Protein AF-A0AAN4YQ48-F1 (afdb_monomer_lite)

Structure (mmCIF, N/CA/C/O backbone):
data_AF-A0AAN4YQ48-F1
#
_entry.id   AF-A0AAN4YQ48-F1
#
loop_
_atom_site.group_PDB
_atom_site.id
_atom_site.type_symbol
_atom_site.label_atom_id
_atom_site.label_alt_id
_atom_site.label_comp_id
_atom_site.label_asym_id
_atom_site.label_entity_id
_atom_site.label_seq_id
_atom_site.pdbx_PDB_ins_code
_atom_site.Cartn_x
_atom_site.Cartn_y
_atom_site.Cartn_z
_atom_site.occupancy
_atom_site.B_iso_or_equiv
_atom_site.auth_seq_id
_atom_site.auth_comp_id
_atom_site.auth_asym_id
_atom_site.auth_atom_id
_atom_site.pdbx_PDB_model_num
ATOM 1 N N . MET A 1 1 ? -25.400 -5.049 10.804 1.00 50.97 1 MET A N 1
ATOM 2 C CA . MET A 1 1 ? -25.182 -5.058 12.265 1.00 50.97 1 MET A CA 1
ATOM 3 C C . MET A 1 1 ? -25.312 -3.617 12.722 1.00 50.97 1 MET A C 1
ATOM 5 O O . MET A 1 1 ? -24.507 -2.809 12.291 1.00 50.97 1 MET A O 1
ATOM 9 N N . LEU A 1 2 ? -26.354 -3.279 13.481 1.00 59.34 2 LEU A N 1
ATOM 10 C CA . LEU A 1 2 ? -26.453 -1.994 14.180 1.00 59.34 2 LEU A CA 1
ATOM 11 C C . LEU A 1 2 ? -25.797 -2.202 15.553 1.00 59.34 2 LEU A C 1
ATOM 13 O O . LEU A 1 2 ? -26.258 -3.055 16.309 1.00 59.34 2 LEU A O 1
ATOM 17 N N . GLY A 1 3 ? -24.677 -1.533 15.836 1.00 81.12 3 GLY A N 1
ATOM 18 C CA . GLY A 1 3 ? -23.956 -1.663 17.111 1.00 81.12 3 GLY A CA 1
ATOM 19 C C . GLY A 1 3 ? -22.436 -1.526 16.992 1.00 81.12 3 GLY A C 1
ATOM 20 O O . GLY A 1 3 ? -21.901 -1.306 15.908 1.00 81.12 3 GLY A O 1
ATOM 21 N N . SER A 1 4 ? -21.728 -1.665 18.115 1.00 86.00 4 SER A N 1
ATOM 22 C CA . SER A 1 4 ? -20.265 -1.583 18.185 1.00 86.00 4 SER A CA 1
ATOM 23 C C . SER A 1 4 ? -19.629 -2.951 18.435 1.00 86.00 4 SER A C 1
ATOM 25 O O . SER A 1 4 ? -20.198 -3.827 19.090 1.00 86.00 4 SER A O 1
ATOM 27 N N . VAL A 1 5 ? -18.417 -3.150 17.911 1.00 88.88 5 VAL A N 1
ATOM 28 C CA . VAL A 1 5 ? -17.646 -4.383 18.109 1.00 88.88 5 VAL A CA 1
ATOM 29 C C . VAL A 1 5 ? -16.239 -4.035 18.574 1.00 88.88 5 VAL A C 1
ATOM 31 O O . VAL A 1 5 ? -15.509 -3.305 17.912 1.00 88.88 5 VAL A O 1
ATOM 34 N N . LEU A 1 6 ? -15.825 -4.601 19.710 1.00 89.19 6 LEU A N 1
ATOM 35 C CA . LEU A 1 6 ? -14.462 -4.434 20.221 1.00 89.19 6 LEU A CA 1
ATOM 36 C C . LEU A 1 6 ? -13.442 -5.181 19.347 1.00 89.19 6 LEU A C 1
ATOM 38 O O . LEU A 1 6 ? -13.572 -6.390 19.126 1.00 89.19 6 LEU A O 1
ATOM 42 N N . THR A 1 7 ? -12.378 -4.497 18.928 1.00 90.06 7 THR A N 1
ATOM 43 C CA . THR A 1 7 ? -11.271 -5.055 18.130 1.00 90.06 7 THR A CA 1
ATOM 44 C C . THR A 1 7 ? -10.159 -5.601 19.034 1.00 90.06 7 THR A C 1
ATOM 46 O O . THR A 1 7 ? -9.111 -4.976 19.204 1.00 90.06 7 THR A O 1
ATOM 49 N N . LYS A 1 8 ? -10.401 -6.751 19.676 1.00 90.50 8 LYS A N 1
ATOM 50 C CA . LYS A 1 8 ? -9.399 -7.420 20.528 1.00 90.50 8 LYS A CA 1
ATOM 51 C C . LYS A 1 8 ? -8.270 -8.041 19.681 1.00 90.50 8 LYS A C 1
ATOM 53 O O . LYS A 1 8 ? -8.547 -8.469 18.560 1.00 90.50 8 LYS A O 1
ATOM 58 N N . PRO A 1 9 ? -7.031 -8.154 20.197 1.00 91.50 9 PRO A N 1
ATOM 59 C CA . PRO A 1 9 ? -5.967 -8.899 19.521 1.00 91.50 9 PRO A CA 1
ATOM 60 C C . PRO A 1 9 ? -6.413 -10.321 19.146 1.00 91.50 9 PRO A C 1
ATOM 62 O O . PRO A 1 9 ? -7.126 -10.967 19.911 1.00 91.50 9 PRO A O 1
ATOM 65 N N . GLY A 1 10 ? -6.019 -10.791 17.958 1.00 93.31 10 GLY A N 1
ATOM 66 C CA . GLY A 1 10 ? -6.387 -12.117 17.442 1.00 93.31 10 GLY A CA 1
ATOM 67 C C . GLY A 1 10 ? -7.82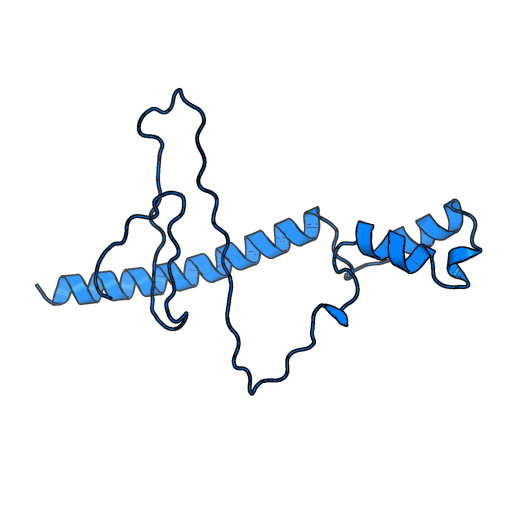9 -12.2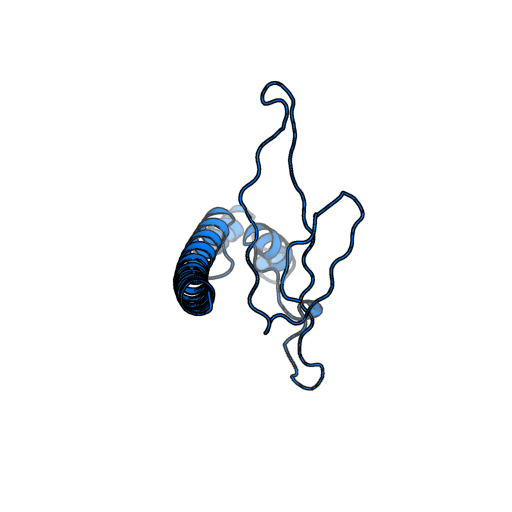50 16.931 1.00 93.31 10 GLY A C 1
ATOM 68 O O . GLY A 1 10 ? -8.229 -13.336 16.523 1.00 93.31 10 GLY A O 1
ATOM 69 N N . ARG A 1 11 ? -8.628 -11.173 16.935 1.00 93.19 11 ARG A N 1
ATOM 70 C CA . ARG A 1 11 ? -9.999 -11.188 16.408 1.00 93.19 11 ARG A CA 1
ATOM 71 C C . ARG A 1 11 ? -10.024 -10.945 14.900 1.00 93.19 11 ARG A C 1
ATOM 73 O O . ARG A 1 11 ? -9.483 -9.949 14.430 1.00 93.19 11 ARG A O 1
ATOM 80 N N . LEU A 1 12 ? -10.743 -11.804 14.179 1.00 94.00 12 LEU A N 1
ATOM 81 C CA . LEU A 1 12 ? -11.105 -11.611 12.776 1.00 94.00 12 LEU A CA 1
ATOM 82 C C . LEU A 1 12 ? -12.529 -11.052 12.684 1.00 94.00 12 LEU A C 1
ATOM 84 O O . LEU A 1 12 ? -13.432 -11.542 13.362 1.00 94.00 12 LEU A O 1
ATOM 88 N N . LEU A 1 13 ? -12.718 -10.031 11.849 1.00 91.94 13 LEU A N 1
ATOM 89 C CA . LEU A 1 13 ? -14.024 -9.478 11.495 1.00 91.94 13 LEU A CA 1
ATOM 90 C C . LEU A 1 13 ? -14.189 -9.581 9.979 1.00 91.94 13 LEU A C 1
ATOM 92 O O . LEU A 1 13 ? -13.302 -9.161 9.241 1.00 91.94 13 LEU A O 1
ATOM 96 N N . ALA A 1 14 ? -15.311 -10.138 9.533 1.00 92.88 14 ALA A N 1
ATOM 97 C CA . ALA A 1 14 ? -15.669 -10.229 8.124 1.00 92.88 14 ALA A CA 1
ATOM 98 C C . ALA A 1 14 ? -17.064 -9.637 7.939 1.00 92.88 14 ALA A C 1
ATOM 100 O O . ALA A 1 14 ? -18.014 -10.048 8.607 1.00 92.88 14 ALA A O 1
ATOM 101 N N . PHE A 1 15 ? -17.175 -8.648 7.061 1.00 90.81 15 PHE A N 1
ATOM 102 C CA . PHE A 1 15 ? -18.430 -7.982 6.744 1.00 90.81 15 PHE A CA 1
ATOM 103 C C . PHE A 1 15 ? -18.378 -7.440 5.306 1.00 90.81 15 PHE A C 1
ATOM 105 O O . PHE A 1 15 ? -17.284 -7.206 4.789 1.00 90.81 15 PHE A O 1
ATOM 112 N N . PRO A 1 16 ? -19.528 -7.261 4.633 1.00 89.50 16 PRO A N 1
ATOM 113 C CA . PRO A 1 16 ? -19.560 -6.663 3.302 1.00 89.50 16 PRO A CA 1
ATOM 114 C C . PRO A 1 16 ? -19.123 -5.194 3.340 1.00 89.50 16 PRO A C 1
ATOM 116 O O . PRO A 1 16 ? -19.635 -4.428 4.154 1.00 89.50 16 PRO A O 1
ATOM 119 N N . ASN A 1 17 ? -18.265 -4.775 2.405 1.00 85.31 17 ASN A N 1
ATOM 120 C CA . ASN A 1 17 ? -17.812 -3.377 2.299 1.00 85.31 17 ASN A CA 1
ATOM 121 C C . ASN A 1 17 ? -18.934 -2.389 1.933 1.00 85.31 17 ASN A C 1
ATOM 123 O O . ASN A 1 17 ? -18.749 -1.188 2.075 1.00 85.31 17 ASN A O 1
ATOM 127 N N . ALA A 1 18 ? -20.086 -2.888 1.470 1.00 83.25 18 ALA A N 1
ATOM 128 C CA . ALA A 1 18 ? -21.276 -2.081 1.201 1.00 83.25 18 ALA A CA 1
ATOM 129 C C . ALA A 1 18 ? -21.986 -1.604 2.482 1.00 83.25 18 ALA A C 1
ATOM 131 O O . ALA A 1 18 ? -22.868 -0.754 2.413 1.00 83.25 18 ALA A O 1
ATOM 132 N N . LEU A 1 19 ? -21.646 -2.171 3.646 1.00 84.19 19 LEU A N 1
ATOM 133 C CA . LEU A 1 19 ? -22.184 -1.709 4.919 1.00 84.19 19 LEU A CA 1
ATOM 134 C C . L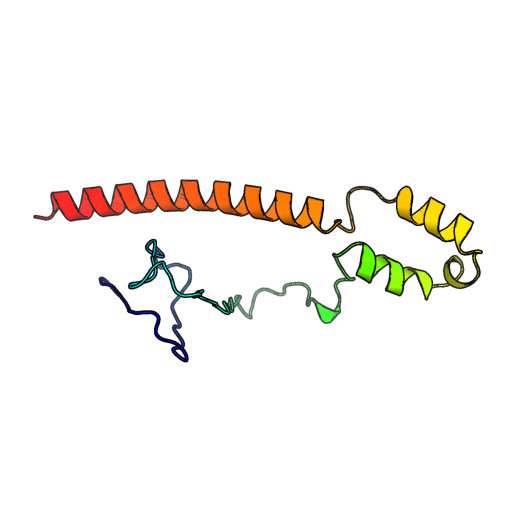EU A 1 19 ? -21.359 -0.530 5.439 1.00 84.19 19 LEU A C 1
ATOM 136 O O . LEU A 1 19 ? -20.138 -0.642 5.601 1.00 84.19 19 LEU A O 1
ATOM 140 N N . GLN A 1 20 ? -22.044 0.567 5.771 1.00 83.31 20 GLN A N 1
ATOM 141 C CA . GLN A 1 20 ? -21.417 1.695 6.451 1.00 83.31 20 GLN A CA 1
ATOM 142 C C . GLN A 1 20 ? -20.813 1.235 7.779 1.00 83.31 20 GLN A C 1
ATOM 144 O O . GLN A 1 20 ? -21.443 0.518 8.562 1.00 83.31 20 GLN A O 1
ATOM 149 N N . HIS A 1 21 ? -19.580 1.659 8.033 1.00 85.06 21 HIS A N 1
ATOM 150 C CA . HIS A 1 21 ? -18.878 1.396 9.279 1.00 85.06 21 HIS A CA 1
ATOM 151 C C . HIS A 1 21 ? -17.906 2.536 9.584 1.00 85.06 21 HIS A C 1
ATOM 153 O O . HIS A 1 21 ? -17.349 3.152 8.681 1.00 85.06 21 HIS A O 1
ATOM 159 N N . ARG A 1 22 ? -17.664 2.778 10.876 1.00 83.12 22 ARG A N 1
ATOM 160 C CA . ARG A 1 22 ? -16.687 3.759 11.360 1.00 83.12 22 ARG A CA 1
ATOM 161 C C . ARG A 1 22 ? -15.736 3.102 12.347 1.00 83.12 22 ARG A C 1
ATOM 163 O O . ARG A 1 22 ? -16.150 2.333 13.216 1.00 83.12 22 ARG A O 1
ATOM 170 N N . VAL A 1 23 ? -14.458 3.451 12.249 1.00 84.56 23 VAL A N 1
ATOM 171 C CA . VAL A 1 23 ? -13.457 3.099 13.256 1.00 84.56 23 VAL A CA 1
ATOM 172 C C . VAL A 1 23 ? -13.320 4.269 14.223 1.00 84.56 23 VAL A C 1
ATOM 174 O O . VAL A 1 23 ? -12.799 5.315 13.860 1.00 84.56 23 VAL A O 1
ATOM 177 N N . GLN A 1 24 ? -13.773 4.096 15.465 1.00 83.31 24 GLN A N 1
ATOM 178 C CA . GLN A 1 24 ? -13.629 5.135 16.488 1.00 83.31 24 GLN A CA 1
ATOM 179 C C . GLN A 1 24 ? -12.154 5.386 16.845 1.00 83.31 24 GLN A C 1
ATOM 181 O O . GLN A 1 24 ? -11.314 4.471 16.797 1.00 83.31 24 GLN A O 1
ATOM 186 N N . SER A 1 25 ? -11.862 6.631 17.238 1.00 84.94 25 SER A N 1
ATOM 187 C CA . SER A 1 25 ? -10.581 7.006 17.831 1.00 84.94 25 SER A CA 1
ATOM 188 C C . SER A 1 25 ? -10.335 6.200 19.110 1.00 84.94 25 SER A C 1
ATOM 190 O O . SER A 1 25 ? -11.259 5.756 19.795 1.00 84.94 25 SER A O 1
ATOM 192 N N . PHE A 1 26 ? -9.067 5.95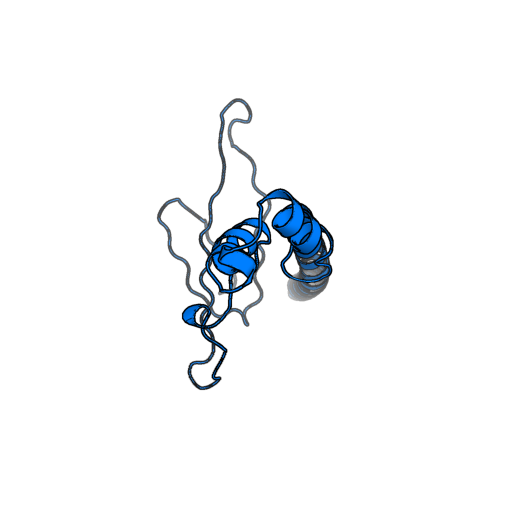0 19.421 1.00 85.31 26 PHE A N 1
ATOM 193 C CA . PHE A 1 26 ? -8.682 5.184 20.600 1.00 85.31 26 PHE A CA 1
ATOM 194 C C . PHE A 1 26 ? -7.456 5.811 21.249 1.00 85.31 26 PHE A C 1
ATOM 196 O O . PHE A 1 26 ? -6.645 6.461 20.595 1.00 85.31 26 PHE A O 1
ATOM 203 N N . LYS A 1 27 ? -7.318 5.584 22.552 1.00 89.94 27 LYS A N 1
ATOM 204 C CA . LYS A 1 27 ? -6.161 5.997 23.341 1.00 89.94 27 LYS A CA 1
ATOM 205 C C . LYS A 1 27 ? -5.749 4.868 24.267 1.00 89.94 27 LYS A C 1
ATOM 207 O O . LYS A 1 27 ? -6.558 3.998 24.596 1.00 89.94 27 LYS A O 1
ATOM 212 N N . LEU A 1 28 ? -4.491 4.885 24.688 1.00 92.88 28 LEU A N 1
ATOM 213 C CA . LEU A 1 28 ? -4.036 3.979 25.732 1.00 92.88 28 LEU A CA 1
ATOM 214 C C . LEU A 1 28 ? -4.741 4.324 27.043 1.00 92.88 28 LEU A C 1
ATOM 216 O O . LEU A 1 28 ? -4.961 5.495 27.349 1.00 92.88 28 LEU A O 1
ATOM 220 N N . ALA A 1 29 ? -5.087 3.294 27.815 1.00 91.81 29 ALA A N 1
ATOM 221 C CA . ALA A 1 29 ? -5.596 3.486 29.172 1.00 91.81 29 ALA A CA 1
ATOM 222 C C . ALA A 1 29 ? -4.536 4.146 30.073 1.00 91.81 29 ALA A C 1
ATOM 224 O O . ALA A 1 29 ? -4.869 4.930 30.953 1.00 91.81 29 ALA A O 1
ATOM 225 N N . ASP A 1 30 ? -3.263 3.850 29.805 1.00 95.12 30 ASP A N 1
ATOM 226 C CA . ASP A 1 30 ? -2.095 4.440 30.446 1.00 95.12 30 ASP A CA 1
ATOM 227 C C . ASP A 1 30 ? -1.181 5.016 29.359 1.00 95.12 30 ASP A C 1
ATOM 229 O O . ASP A 1 30 ? -0.558 4.271 28.600 1.00 95.12 30 ASP A O 1
ATOM 233 N N . ALA A 1 31 ? -1.136 6.345 29.265 1.00 94.75 31 ALA A N 1
ATOM 234 C CA . ALA A 1 31 ? -0.372 7.060 28.244 1.00 94.75 31 ALA A CA 1
ATOM 235 C C . ALA A 1 31 ? 1.152 6.992 28.457 1.00 94.75 31 ALA A C 1
ATOM 237 O O . ALA A 1 31 ? 1.901 7.353 27.555 1.00 94.75 31 ALA A O 1
ATOM 238 N N . THR A 1 32 ? 1.621 6.529 29.622 1.00 96.38 32 THR A N 1
ATOM 239 C CA . THR A 1 32 ? 3.061 6.374 29.901 1.00 96.38 32 THR A CA 1
ATOM 240 C C . THR A 1 32 ? 3.645 5.099 29.296 1.00 96.38 32 THR A C 1
ATOM 242 O O . THR A 1 32 ? 4.863 4.940 29.219 1.00 96.38 32 THR A O 1
ATOM 245 N N . LYS A 1 33 ? 2.783 4.177 28.855 1.00 95.25 33 LYS A N 1
ATOM 246 C CA . LYS A 1 33 ? 3.176 2.897 28.265 1.00 95.25 33 LYS A CA 1
ATOM 247 C C . LYS A 1 33 ? 3.172 2.981 26.749 1.00 95.25 33 LYS A C 1
ATOM 249 O O . LYS A 1 33 ? 2.403 3.724 26.153 1.00 95.25 33 LYS A O 1
ATOM 254 N N . SER A 1 34 ? 4.009 2.172 26.108 1.00 92.88 34 SER A N 1
ATOM 255 C CA . SER A 1 34 ? 3.944 2.002 24.661 1.00 92.88 34 SER A CA 1
ATOM 256 C C . SER A 1 34 ? 2.724 1.159 24.283 1.00 92.88 34 SER A C 1
ATOM 258 O O . SER A 1 34 ? 2.360 0.197 24.961 1.00 92.88 34 SER A O 1
ATOM 260 N N . GLY A 1 35 ? 2.082 1.501 23.170 1.00 90.00 35 GLY A N 1
ATOM 261 C CA . GLY A 1 35 ? 0.975 0.713 22.655 1.00 90.00 35 GLY A CA 1
ATOM 262 C C . GLY A 1 35 ? 0.531 1.188 21.282 1.00 90.00 35 GLY A C 1
ATOM 263 O O . GLY A 1 35 ? 0.667 2.356 20.933 1.00 90.00 35 GLY A O 1
ATOM 264 N N . HIS A 1 36 ? 0.050 0.250 20.475 1.00 89.06 36 HIS A N 1
ATOM 265 C CA . HIS A 1 36 ? -0.346 0.493 19.095 1.00 89.06 36 HIS A CA 1
ATOM 266 C C . HIS A 1 36 ? -1.402 -0.536 18.668 1.00 89.06 36 HIS A C 1
ATOM 268 O O . HIS A 1 36 ? -1.468 -1.636 19.218 1.00 89.06 36 HIS A O 1
ATOM 274 N N . ARG A 1 37 ? -2.229 -0.193 17.673 1.00 88.12 37 ARG A N 1
ATOM 275 C CA . ARG A 1 37 ? -3.234 -1.090 17.080 1.00 88.12 37 ARG A CA 1
ATOM 276 C C . ARG A 1 37 ? -2.818 -1.425 15.649 1.00 88.12 37 ARG A C 1
ATOM 278 O O . ARG A 1 37 ? -2.821 -0.538 14.804 1.00 88.12 37 ARG A O 1
ATOM 285 N N . LYS A 1 38 ? -2.474 -2.689 15.375 1.00 90.06 38 LYS A N 1
ATOM 286 C CA . LYS A 1 38 ? -2.223 -3.187 14.008 1.00 90.06 38 LYS A CA 1
ATOM 287 C C . LYS A 1 38 ? -3.455 -3.908 13.489 1.00 90.06 38 LYS A C 1
ATOM 289 O O . LYS A 1 38 ? -4.075 -4.668 14.228 1.00 90.06 38 LYS A O 1
ATOM 294 N N . ILE A 1 39 ? -3.784 -3.674 12.226 1.00 90.12 39 ILE A N 1
ATOM 295 C CA . ILE A 1 39 ? -4.902 -4.309 11.530 1.00 90.12 39 ILE A CA 1
ATOM 296 C C . ILE A 1 39 ? -4.374 -4.803 10.186 1.00 90.12 39 ILE A C 1
ATOM 298 O O . ILE A 1 39 ? -3.658 -4.076 9.503 1.00 90.12 39 ILE A O 1
ATOM 302 N N . LEU A 1 40 ? -4.735 -6.032 9.821 1.00 91.75 40 LEU A N 1
ATOM 303 C CA . LEU A 1 40 ? -4.598 -6.543 8.463 1.00 91.75 40 LEU A CA 1
ATOM 304 C C . LEU A 1 40 ? -5.996 -6.574 7.849 1.00 91.75 40 LEU A C 1
ATOM 306 O O . LEU A 1 40 ? -6.862 -7.298 8.338 1.00 91.75 40 LEU A O 1
ATOM 310 N N . ALA A 1 41 ? -6.215 -5.769 6.814 1.00 91.25 41 ALA A N 1
ATOM 311 C CA . ALA A 1 41 ? -7.467 -5.746 6.069 1.00 91.25 41 ALA A CA 1
ATOM 312 C C . ALA A 1 41 ? -7.297 -6.525 4.762 1.00 91.25 41 ALA A C 1
ATOM 314 O O . ALA A 1 41 ? -6.322 -6.326 4.040 1.00 91.25 41 ALA A O 1
ATOM 315 N N . ILE A 1 42 ? -8.251 -7.406 4.466 1.00 91.12 42 ILE A N 1
ATOM 316 C CA . ILE A 1 42 ? -8.318 -8.157 3.212 1.00 91.12 42 ILE A CA 1
ATOM 317 C C . ILE A 1 42 ? -9.636 -7.785 2.545 1.00 91.12 42 ILE A C 1
ATOM 319 O O . ILE A 1 42 ? -10.695 -7.899 3.160 1.00 91.12 42 ILE A O 1
ATOM 323 N N . PHE A 1 43 ? -9.565 -7.348 1.291 1.00 88.31 43 PHE A N 1
ATOM 324 C CA . PHE A 1 43 ? -10.732 -7.017 0.484 1.00 88.31 43 PHE A CA 1
ATOM 325 C C . PHE A 1 43 ? -10.989 -8.152 -0.501 1.00 88.31 43 PHE A C 1
ATOM 327 O O . PHE A 1 43 ? -10.107 -8.517 -1.278 1.00 88.31 43 PHE A O 1
ATOM 334 N N . LEU A 1 44 ? -12.194 -8.714 -0.457 1.00 89.25 44 LEU A N 1
ATOM 335 C CA . LEU A 1 44 ? -12.650 -9.669 -1.460 1.00 89.25 44 LEU A CA 1
ATOM 336 C C . LEU A 1 44 ? -13.280 -8.897 -2.619 1.00 89.25 44 LEU A C 1
ATOM 338 O O . LEU A 1 44 ? -14.124 -8.026 -2.404 1.00 89.25 44 LEU A O 1
ATOM 342 N N . VAL A 1 45 ? -12.845 -9.218 -3.833 1.00 85.88 45 VAL A N 1
ATOM 343 C CA . VAL A 1 45 ? -13.386 -8.676 -5.084 1.00 85.88 45 VAL A CA 1
ATOM 344 C C . VAL A 1 45 ? -14.326 -9.694 -5.723 1.00 85.88 45 VAL A C 1
ATOM 346 O O . VAL A 1 45 ? -14.226 -10.890 -5.442 1.00 85.88 45 VAL A O 1
ATOM 349 N N . ASP A 1 46 ? -15.241 -9.220 -6.567 1.00 86.69 46 ASP A N 1
ATOM 350 C CA . ASP A 1 46 ? -16.145 -10.087 -7.323 1.00 86.69 46 ASP A CA 1
ATOM 351 C C . ASP A 1 46 ? -15.333 -11.070 -8.194 1.00 86.69 46 ASP A C 1
ATOM 353 O O . ASP A 1 46 ? -14.570 -10.621 -9.055 1.00 86.69 46 ASP A O 1
ATOM 357 N N . PRO A 1 47 ? -15.475 -12.398 -8.002 1.00 85.94 47 PRO A N 1
ATOM 358 C CA . PRO A 1 47 ? -14.719 -13.389 -8.764 1.00 85.94 47 PRO A CA 1
ATOM 359 C C . PRO A 1 47 ? -15.072 -13.419 -10.260 1.00 85.94 47 PRO A C 1
ATOM 361 O O . PRO A 1 47 ? -14.298 -13.965 -11.046 1.00 85.94 47 PRO A O 1
ATOM 364 N N . TYR A 1 48 ? -16.210 -12.850 -10.670 1.00 90.88 48 TYR A N 1
ATOM 365 C CA . TYR A 1 48 ? -16.605 -12.749 -12.077 1.00 90.88 48 TYR A CA 1
ATOM 366 C C . TYR A 1 48 ? -15.999 -11.526 -12.778 1.00 90.88 48 TYR A C 1
ATOM 368 O O . TYR A 1 48 ? -15.980 -11.472 -14.010 1.00 90.88 48 TYR A O 1
ATOM 376 N N . ILE A 1 49 ? -15.450 -10.567 -12.023 1.00 85.94 49 ILE A N 1
ATOM 377 C CA . ILE A 1 49 ? -14.714 -9.428 -12.571 1.00 85.94 49 ILE A CA 1
ATOM 378 C C . ILE A 1 49 ? -13.233 -9.793 -12.635 1.00 85.94 49 ILE A C 1
ATOM 380 O O . ILE A 1 49 ? -12.540 -9.920 -11.625 1.00 85.94 49 ILE A O 1
ATOM 384 N N . ARG A 1 50 ? -12.709 -9.939 -13.854 1.00 82.25 50 ARG A N 1
ATOM 385 C CA . ARG A 1 50 ? -11.295 -10.256 -14.054 1.00 82.25 50 ARG A CA 1
ATOM 386 C C . ARG A 1 50 ? -10.435 -9.006 -13.878 1.00 82.25 50 ARG A C 1
ATOM 388 O O . ARG A 1 50 ? -10.313 -8.196 -14.790 1.00 82.25 50 ARG A O 1
ATOM 395 N N . ILE A 1 51 ? -9.803 -8.887 -12.716 1.00 83.06 51 ILE A N 1
ATOM 396 C CA . ILE A 1 51 ? -8.795 -7.859 -12.428 1.00 83.06 51 ILE A CA 1
ATOM 397 C C . ILE A 1 51 ? -7.405 -8.415 -12.772 1.00 83.06 51 ILE A C 1
ATOM 399 O O . ILE A 1 51 ? -7.153 -9.617 -12.640 1.00 83.06 51 ILE A O 1
ATOM 403 N N . LEU A 1 52 ? -6.493 -7.554 -13.235 1.00 81.44 52 LEU A N 1
ATOM 404 C CA . LEU A 1 52 ? -5.093 -7.933 -13.429 1.00 81.44 52 LEU A CA 1
ATOM 405 C C . LEU A 1 52 ? -4.504 -8.414 -12.100 1.00 81.44 52 LEU A C 1
ATOM 407 O O . LEU A 1 52 ? -4.479 -7.685 -11.111 1.00 81.44 52 LEU A O 1
ATOM 411 N N . SER A 1 53 ? -4.033 -9.661 -12.083 1.00 80.25 53 SER A N 1
ATOM 412 C CA . SER A 1 53 ? -3.331 -10.206 -10.924 1.00 80.25 53 SER A CA 1
ATOM 413 C C . SER A 1 53 ? -2.059 -9.406 -10.673 1.00 80.25 53 SER A C 1
ATOM 415 O O . SER A 1 53 ? -1.308 -9.137 -11.610 1.00 80.25 53 SER A O 1
ATOM 417 N N . THR A 1 54 ? -1.769 -9.117 -9.406 1.00 79.50 54 THR A N 1
ATOM 418 C CA . THR A 1 54 ? -0.492 -8.527 -8.988 1.00 79.50 54 THR A CA 1
ATOM 419 C C . THR A 1 54 ? 0.711 -9.396 -9.357 1.00 79.50 54 THR A C 1
ATOM 421 O O . THR A 1 54 ? 1.809 -8.870 -9.459 1.00 79.50 54 THR A O 1
ATOM 424 N N . ALA A 1 55 ? 0.517 -10.688 -9.653 1.00 81.50 55 ALA A N 1
ATOM 425 C CA . ALA A 1 55 ? 1.559 -11.545 -10.223 1.00 81.50 55 ALA A CA 1
ATOM 426 C C . ALA A 1 55 ? 2.020 -11.098 -11.627 1.00 81.50 55 ALA A C 1
ATOM 428 O O . ALA A 1 55 ? 3.107 -11.467 -12.056 1.00 81.50 55 ALA A O 1
ATOM 429 N N . ASN A 1 56 ? 1.202 -10.313 -12.336 1.00 84.31 56 ASN A N 1
ATOM 430 C CA . ASN A 1 56 ? 1.486 -9.790 -13.675 1.00 84.31 56 ASN A CA 1
ATOM 431 C C . ASN A 1 56 ? 1.728 -8.272 -13.683 1.00 84.31 56 ASN A C 1
ATOM 433 O O . ASN A 1 56 ? 1.900 -7.688 -14.751 1.00 84.31 56 ASN A O 1
ATOM 437 N N . VAL A 1 57 ? 1.690 -7.621 -12.518 1.00 83.88 57 VAL A N 1
ATOM 438 C CA . VAL A 1 57 ? 1.944 -6.184 -12.387 1.00 83.88 57 VAL A CA 1
ATOM 439 C C . VAL A 1 57 ? 3.391 -6.016 -11.920 1.00 83.88 57 VAL A C 1
ATOM 441 O O . VAL A 1 57 ? 3.759 -6.621 -10.911 1.00 83.88 57 VAL A O 1
ATOM 444 N N . PRO A 1 58 ? 4.231 -5.237 -12.626 1.00 82.44 58 PRO A N 1
ATOM 445 C CA . PRO A 1 58 ? 5.599 -4.991 -12.183 1.00 82.44 58 PRO A CA 1
ATOM 446 C C . PRO A 1 58 ? 5.607 -4.268 -10.827 1.00 82.44 58 PRO A C 1
ATOM 448 O O . PRO A 1 58 ? 4.602 -3.655 -10.449 1.00 82.44 58 PRO A O 1
ATOM 451 N N . PRO A 1 59 ? 6.728 -4.301 -10.086 1.00 89.06 59 PRO A N 1
ATOM 452 C CA . PRO A 1 59 ? 6.834 -3.554 -8.843 1.00 89.06 59 PRO A CA 1
ATOM 453 C C . PRO A 1 59 ? 6.455 -2.084 -9.052 1.00 89.06 59 PRO A C 1
ATOM 455 O O . PRO A 1 59 ? 6.938 -1.436 -9.975 1.00 89.06 59 PRO A O 1
ATOM 458 N N . GLN A 1 60 ? 5.568 -1.575 -8.198 1.00 89.50 60 GLN A N 1
ATOM 459 C CA . GLN A 1 60 ? 5.097 -0.186 -8.270 1.00 89.50 60 GLN A CA 1
ATOM 460 C C . GLN A 1 60 ? 5.968 0.768 -7.441 1.00 89.50 60 GLN A C 1
ATOM 462 O O . GLN A 1 60 ? 5.894 1.978 -7.630 1.00 89.50 60 GLN A O 1
ATOM 467 N N . ARG A 1 61 ? 6.791 0.220 -6.532 1.00 91.62 61 ARG A N 1
ATOM 468 C CA . ARG A 1 61 ? 7.758 0.966 -5.718 1.00 91.62 61 ARG A CA 1
ATOM 469 C C . ARG A 1 61 ? 9.044 1.159 -6.516 1.00 91.62 61 ARG A C 1
ATOM 471 O O . ARG A 1 61 ? 9.585 0.180 -7.034 1.00 91.62 61 ARG A O 1
ATOM 478 N N . LYS A 1 62 ? 9.517 2.402 -6.626 1.00 92.38 62 LYS A N 1
ATOM 479 C CA . LYS A 1 62 ? 10.612 2.786 -7.530 1.00 92.38 62 LYS A CA 1
ATOM 480 C C . LYS A 1 62 ? 11.912 2.032 -7.275 1.00 92.38 62 LYS A C 1
ATOM 482 O O . LYS A 1 62 ? 12.558 1.606 -8.227 1.00 92.38 62 LYS A O 1
ATOM 487 N N . ASP A 1 63 ? 12.266 1.790 -6.023 1.00 91.25 63 ASP A N 1
ATOM 488 C CA . ASP A 1 63 ? 13.452 1.016 -5.649 1.00 91.25 63 ASP A CA 1
ATOM 489 C C . ASP A 1 63 ? 13.345 -0.465 -6.064 1.00 91.25 63 ASP A C 1
ATOM 491 O O . ASP A 1 63 ? 14.245 -0.981 -6.721 1.00 91.25 63 ASP A O 1
ATOM 495 N N . TRP A 1 64 ? 12.216 -1.127 -5.795 1.00 92.56 64 TRP A N 1
ATOM 496 C CA . TRP A 1 64 ? 11.976 -2.514 -6.223 1.00 92.56 64 TRP A CA 1
ATOM 497 C C . TRP A 1 64 ? 11.956 -2.648 -7.741 1.00 92.56 64 TRP A C 1
ATOM 499 O O . TRP A 1 64 ? 12.510 -3.587 -8.308 1.00 92.56 64 TRP A O 1
ATOM 509 N N . TRP A 1 65 ? 11.317 -1.697 -8.415 1.00 93.25 65 TRP A N 1
ATOM 510 C CA . TRP A 1 65 ? 11.281 -1.659 -9.869 1.00 93.25 65 TRP A CA 1
ATOM 511 C C . TRP A 1 65 ? 12.685 -1.492 -10.454 1.00 93.25 65 TRP A C 1
ATOM 513 O O . TRP A 1 65 ? 13.048 -2.205 -11.388 1.00 93.25 65 TRP A O 1
ATOM 523 N N . THR A 1 66 ? 13.498 -0.613 -9.866 1.00 93.38 66 THR A N 1
ATOM 524 C CA . THR A 1 66 ? 14.883 -0.369 -10.291 1.00 93.38 66 THR A CA 1
ATOM 525 C C . THR A 1 66 ? 15.718 -1.649 -10.229 1.00 93.38 66 THR A C 1
ATOM 527 O O . THR A 1 66 ? 16.454 -1.952 -11.172 1.00 93.38 66 THR A O 1
ATOM 530 N N . GLU A 1 67 ? 15.565 -2.446 -9.167 1.00 92.69 67 GLU A N 1
ATOM 531 C CA . GLU A 1 67 ? 16.236 -3.744 -9.030 1.00 92.69 67 GLU A CA 1
ATOM 532 C C . GLU A 1 67 ? 15.837 -4.740 -10.130 1.00 92.69 67 GLU A C 1
ATOM 534 O O . GLU A 1 67 ? 16.697 -5.450 -10.658 1.00 92.69 67 GLU A O 1
ATOM 539 N N . GLU A 1 68 ? 14.557 -4.795 -10.508 1.00 91.44 68 GLU A N 1
ATOM 540 C CA . GLU A 1 68 ? 14.087 -5.682 -11.578 1.00 91.44 68 GLU A CA 1
ATOM 541 C C . GLU A 1 68 ? 14.544 -5.212 -12.962 1.00 91.44 68 GLU A C 1
ATOM 543 O O . GLU A 1 68 ? 15.048 -6.003 -13.763 1.00 91.44 68 GLU A O 1
ATOM 548 N N . VAL A 1 69 ? 14.451 -3.912 -13.232 1.00 92.38 69 VAL A N 1
ATOM 549 C CA . VAL A 1 69 ? 14.858 -3.311 -14.508 1.00 92.38 69 VAL A CA 1
ATOM 550 C C . VAL A 1 69 ? 16.356 -3.465 -14.751 1.00 92.38 69 VAL A C 1
ATOM 552 O O . VAL A 1 69 ? 16.779 -3.726 -15.881 1.00 92.38 69 VAL A O 1
ATOM 555 N N . ARG A 1 70 ? 17.171 -3.420 -13.692 1.00 94.25 70 ARG A N 1
ATOM 556 C CA . ARG A 1 70 ? 18.614 -3.680 -13.772 1.00 94.25 70 ARG A CA 1
ATOM 557 C C . ARG A 1 70 ? 18.944 -5.061 -14.346 1.00 94.25 70 ARG A C 1
ATOM 559 O O . ARG A 1 70 ? 20.025 -5.246 -14.903 1.00 94.25 70 ARG A O 1
ATOM 566 N N . LYS A 1 71 ? 18.042 -6.041 -14.234 1.00 93.44 71 LYS A N 1
ATOM 567 C CA . LYS A 1 71 ? 18.258 -7.415 -14.721 1.00 93.44 71 LYS A CA 1
ATOM 568 C C . LYS A 1 71 ? 18.005 -7.559 -16.227 1.00 93.44 71 LYS A C 1
ATOM 570 O O . LYS A 1 71 ? 18.444 -8.552 -16.814 1.00 93.44 71 LYS A O 1
ATOM 575 N N . VAL A 1 72 ? 17.348 -6.587 -16.861 1.00 92.81 72 VAL A N 1
ATOM 576 C CA . VAL A 1 72 ? 16.887 -6.657 -18.256 1.00 92.81 72 VAL A CA 1
ATOM 577 C C . VAL A 1 72 ? 17.973 -6.157 -19.226 1.00 92.81 72 VAL A C 1
ATOM 579 O O . VAL A 1 72 ? 18.520 -5.075 -19.024 1.00 92.81 72 VAL A O 1
ATOM 582 N N . PRO A 1 73 ? 18.331 -6.889 -20.297 1.00 93.56 73 PRO A N 1
ATOM 583 C CA . PRO A 1 73 ? 19.187 -6.353 -21.364 1.00 93.56 73 PRO A CA 1
ATOM 584 C C . PRO A 1 73 ? 18.484 -5.236 -22.170 1.00 93.56 73 PRO A C 1
ATOM 586 O O . PRO A 1 73 ? 17.296 -5.374 -22.448 1.00 93.56 73 PRO A O 1
ATOM 589 N N . PRO A 1 74 ? 19.173 -4.153 -22.591 1.00 92.62 74 PRO A N 1
ATOM 590 C CA . PRO A 1 74 ? 20.603 -3.869 -22.422 1.00 92.62 74 PRO A CA 1
ATOM 591 C C . PRO A 1 74 ? 20.946 -3.163 -21.098 1.00 92.62 74 PRO A C 1
ATOM 593 O O . PRO A 1 74 ? 22.119 -2.919 -20.818 1.00 92.62 74 PRO A O 1
ATOM 596 N N . LEU A 1 75 ? 19.957 -2.849 -20.259 1.00 93.56 75 LEU A N 1
ATOM 597 C CA . LEU A 1 75 ? 20.151 -2.121 -19.000 1.00 93.56 75 LEU A CA 1
ATOM 598 C C . LEU A 1 75 ? 21.072 -2.872 -18.033 1.00 93.56 75 LEU A C 1
ATOM 600 O O . LEU A 1 75 ? 21.858 -2.249 -17.324 1.00 93.56 75 LEU A O 1
ATOM 604 N N . ARG A 1 76 ? 21.072 -4.209 -18.079 1.00 95.00 76 ARG A N 1
ATOM 605 C CA . ARG A 1 76 ? 22.015 -5.076 -17.355 1.00 95.00 76 ARG A CA 1
ATOM 606 C C . ARG A 1 76 ? 23.483 -4.859 -17.739 1.00 95.00 76 ARG A C 1
ATOM 608 O O . ARG A 1 76 ? 24.362 -5.014 -16.894 1.00 95.00 76 ARG A O 1
ATOM 615 N N . SER A 1 77 ? 23.772 -4.486 -18.980 1.00 95.62 77 SER A N 1
ATOM 616 C CA . SER A 1 77 ? 25.148 -4.244 -19.440 1.00 95.62 77 SER A CA 1
ATOM 617 C C . SER A 1 77 ? 25.648 -2.820 -19.199 1.00 95.62 77 SER A C 1
ATOM 619 O O . SER A 1 77 ? 26.841 -2.577 -19.356 1.00 95.62 77 SER A O 1
ATOM 621 N N . LEU A 1 78 ? 24.777 -1.884 -18.807 1.00 96.38 78 LEU A N 1
ATOM 622 C CA . LEU A 1 78 ? 25.191 -0.501 -18.583 1.00 96.38 78 LEU A CA 1
ATOM 623 C C . LEU A 1 78 ? 26.088 -0.360 -17.338 1.00 96.38 78 LEU A C 1
ATOM 625 O O . LEU A 1 78 ? 25.847 -1.035 -16.325 1.00 96.38 78 LEU A O 1
ATOM 629 N N . PRO A 1 79 ? 27.089 0.542 -17.383 1.00 96.50 79 PRO A N 1
ATOM 630 C CA . PRO A 1 79 ? 27.740 1.063 -16.188 1.00 96.50 79 PRO A CA 1
ATOM 631 C C . PRO A 1 79 ? 26.710 1.637 -15.211 1.00 96.50 79 PRO A C 1
ATOM 633 O O . PRO A 1 79 ? 25.707 2.216 -15.630 1.00 96.50 79 PRO A O 1
ATOM 636 N N . LEU A 1 80 ? 26.977 1.501 -13.909 1.00 94.00 80 LEU A N 1
ATOM 637 C CA . LEU A 1 80 ? 26.039 1.907 -12.857 1.00 94.00 80 LEU A CA 1
ATOM 638 C C . LEU A 1 80 ? 25.667 3.393 -12.943 1.00 94.00 80 LEU A C 1
ATOM 640 O O . LEU A 1 80 ? 24.516 3.742 -12.726 1.00 94.00 80 LEU A O 1
ATOM 644 N N . GLU A 1 81 ? 26.621 4.247 -13.311 1.00 96.50 81 GLU A N 1
ATOM 645 C CA . GLU A 1 81 ? 26.408 5.690 -13.436 1.00 96.50 81 GLU A CA 1
ATOM 646 C C . GLU A 1 81 ? 25.352 6.023 -14.501 1.00 96.50 81 GLU A C 1
ATOM 648 O O . GLU A 1 81 ? 24.365 6.687 -14.204 1.00 96.50 81 GLU A O 1
ATOM 653 N N . LEU A 1 82 ? 25.504 5.483 -15.717 1.00 95.62 82 LEU A N 1
ATOM 654 C CA . LEU A 1 82 ? 24.546 5.689 -16.810 1.00 95.62 82 LEU A CA 1
ATOM 655 C C . LEU A 1 82 ? 23.186 5.066 -16.500 1.00 95.62 82 LEU A C 1
ATOM 657 O O . LEU A 1 82 ? 22.155 5.627 -16.858 1.00 95.62 82 LEU A O 1
ATOM 661 N N . PHE A 1 83 ? 23.177 3.910 -15.835 1.00 96.12 83 PHE A N 1
ATOM 662 C CA . PHE A 1 83 ? 21.938 3.294 -15.382 1.00 96.12 83 PHE A CA 1
ATOM 663 C C . PHE A 1 83 ? 21.199 4.210 -14.398 1.00 96.12 83 PHE A C 1
ATOM 665 O O . PHE A 1 83 ? 20.023 4.478 -14.605 1.00 96.12 83 PHE A O 1
ATOM 672 N N . ASN A 1 84 ? 21.886 4.745 -13.387 1.00 94.44 84 ASN A N 1
ATOM 673 C CA . ASN A 1 84 ? 21.277 5.636 -12.401 1.00 94.44 84 ASN A CA 1
ATOM 674 C C . ASN A 1 84 ? 20.747 6.923 -13.042 1.00 94.44 84 ASN A C 1
ATOM 676 O O . ASN A 1 84 ? 19.606 7.280 -12.777 1.00 94.44 84 ASN A O 1
ATOM 680 N N . MET A 1 85 ? 21.501 7.543 -13.961 1.00 95.19 85 MET A N 1
ATOM 681 C CA . MET A 1 85 ? 21.013 8.714 -14.707 1.00 95.19 85 MET A CA 1
ATOM 682 C C . MET A 1 85 ? 19.691 8.422 -15.430 1.00 95.19 85 MET A C 1
ATOM 684 O O . MET A 1 85 ? 18.784 9.245 -15.417 1.00 95.19 85 MET A O 1
ATOM 688 N N . ILE A 1 86 ? 19.551 7.238 -16.039 1.00 93.88 86 ILE A N 1
ATOM 689 C CA . ILE A 1 86 ? 18.299 6.839 -16.699 1.00 93.88 86 ILE A CA 1
ATOM 690 C C . ILE A 1 86 ? 17.164 6.705 -15.678 1.00 93.88 86 ILE A C 1
ATOM 692 O O . ILE A 1 86 ? 16.063 7.178 -15.940 1.00 93.88 86 ILE A O 1
ATOM 696 N N . ILE A 1 87 ? 17.413 6.061 -14.534 1.00 93.31 87 ILE A N 1
ATOM 697 C CA . ILE A 1 87 ? 16.408 5.840 -13.480 1.00 93.31 87 ILE A CA 1
ATOM 698 C C . ILE A 1 87 ? 15.945 7.162 -12.847 1.00 93.31 87 ILE A C 1
ATOM 700 O O . ILE A 1 87 ? 14.760 7.314 -12.528 1.00 93.31 87 ILE A O 1
ATOM 704 N N . ASP A 1 88 ? 16.850 8.126 -12.697 1.00 92.00 88 ASP A N 1
ATOM 705 C CA . ASP A 1 88 ? 16.543 9.456 -12.167 1.00 92.00 88 ASP A CA 1
ATOM 706 C C . ASP A 1 88 ? 15.631 10.249 -13.115 1.00 92.00 88 ASP A C 1
ATOM 708 O O . ASP A 1 88 ? 14.755 10.990 -12.665 1.00 92.00 88 ASP A O 1
ATOM 712 N N . GLU A 1 89 ? 15.743 10.018 -14.426 1.00 92.50 89 GLU A N 1
ATOM 713 C CA . GLU A 1 89 ? 14.858 10.637 -15.415 1.00 92.50 89 GLU A CA 1
ATOM 714 C C . GLU A 1 89 ? 13.464 9.998 -15.503 1.00 92.50 89 GLU A C 1
ATOM 716 O O . GLU A 1 89 ? 12.555 10.592 -16.085 1.00 92.50 89 GLU A O 1
ATOM 721 N N . VAL A 1 90 ? 13.240 8.831 -14.891 1.00 90.19 90 VAL A N 1
ATOM 722 C CA . VAL A 1 90 ? 11.911 8.202 -14.849 1.00 90.19 90 VAL A CA 1
ATOM 723 C C . VAL A 1 90 ? 10.984 8.997 -13.926 1.00 90.19 90 VAL A C 1
ATOM 725 O O . VAL A 1 90 ? 11.202 9.056 -12.710 1.00 90.19 90 VAL A O 1
ATOM 728 N N . ARG A 1 91 ? 9.943 9.588 -14.524 1.00 87.44 91 ARG A N 1
ATOM 729 C CA . ARG A 1 91 ? 8.871 10.354 -13.868 1.00 87.44 91 ARG A CA 1
ATOM 730 C C . ARG A 1 91 ? 7.559 9.560 -13.831 1.00 87.44 91 ARG A C 1
ATOM 732 O O . ARG A 1 91 ? 7.399 8.601 -14.583 1.00 87.44 91 ARG A O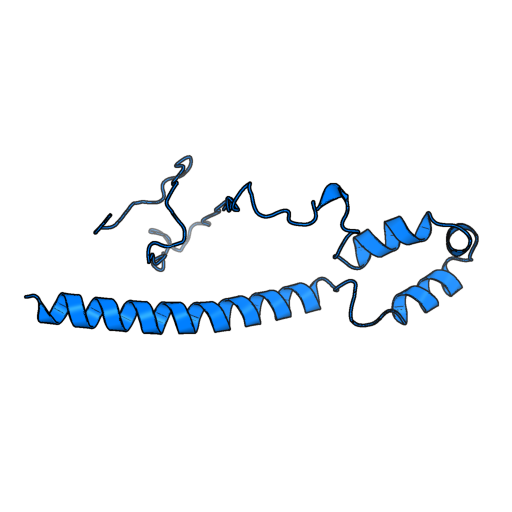 1
ATOM 739 N N . ASP A 1 92 ? 6.630 9.998 -12.982 1.00 83.81 92 ASP A N 1
ATOM 740 C CA . ASP A 1 92 ? 5.247 9.514 -12.805 1.00 83.81 92 ASP A CA 1
ATOM 741 C C . ASP A 1 92 ? 5.088 8.072 -12.289 1.00 83.81 92 ASP A C 1
ATOM 743 O O . ASP A 1 92 ? 4.394 7.831 -11.303 1.00 83.81 92 ASP A O 1
ATOM 747 N N . PHE A 1 93 ? 5.710 7.090 -12.940 1.00 84.62 93 PHE A N 1
ATOM 748 C CA . PHE A 1 93 ? 5.697 5.691 -12.520 1.00 84.62 93 PHE A CA 1
ATOM 749 C C . PHE A 1 93 ? 7.052 5.041 -12.808 1.00 84.62 93 PHE A C 1
ATOM 751 O O . PHE A 1 93 ? 7.562 5.179 -13.923 1.00 84.62 93 PHE A O 1
ATOM 758 N N . PRO A 1 94 ? 7.611 4.246 -11.881 1.00 91.75 94 PRO A N 1
ATOM 759 C CA . PRO A 1 94 ? 7.098 3.849 -10.557 1.00 91.75 94 PRO A CA 1
ATOM 760 C C . PRO A 1 94 ? 7.193 4.953 -9.489 1.00 91.75 94 PRO A C 1
ATOM 762 O O . PRO A 1 94 ? 8.028 5.847 -9.593 1.00 91.75 94 PRO A O 1
ATOM 765 N N . LEU A 1 95 ? 6.374 4.841 -8.437 1.00 92.19 95 LEU A N 1
ATOM 766 C CA . LEU A 1 95 ? 6.308 5.824 -7.352 1.00 92.19 95 LEU A CA 1
ATOM 767 C C . LEU A 1 95 ? 7.451 5.628 -6.352 1.00 92.19 95 LEU A C 1
ATOM 769 O O . LEU A 1 95 ? 7.754 4.504 -5.928 1.00 92.19 95 LEU A O 1
ATOM 773 N N . SER A 1 96 ? 8.055 6.734 -5.933 1.00 91.38 96 SER A N 1
ATOM 774 C CA . SER A 1 96 ? 8.881 6.794 -4.728 1.00 91.38 96 SER A CA 1
ATOM 775 C C . SER A 1 96 ? 8.048 6.501 -3.472 1.00 91.38 96 SER A C 1
ATOM 777 O O . SER A 1 96 ? 6.814 6.440 -3.506 1.00 91.38 96 SER A O 1
ATOM 779 N N . LEU A 1 97 ? 8.724 6.270 -2.343 1.00 89.19 97 LEU A N 1
ATOM 780 C CA . LEU A 1 97 ? 8.023 6.032 -1.082 1.00 89.19 97 LEU A CA 1
ATOM 781 C C . LEU A 1 97 ? 7.265 7.289 -0.648 1.00 89.19 97 LEU A C 1
ATOM 783 O O . LEU A 1 97 ? 6.144 7.190 -0.160 1.00 89.19 97 LEU A O 1
ATOM 787 N N . GLU A 1 98 ? 7.884 8.4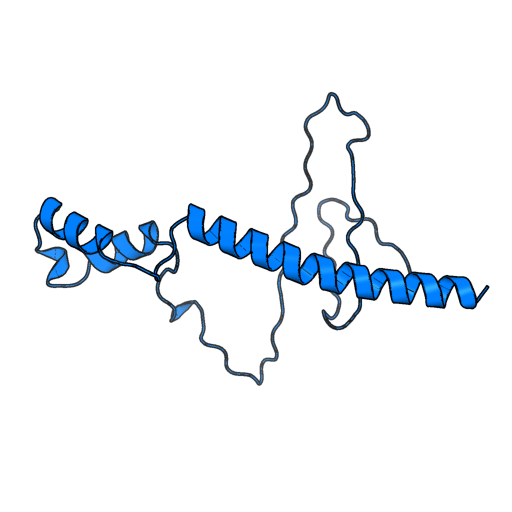43 -0.852 1.00 90.88 98 GLU A N 1
ATOM 788 C CA . GLU A 1 98 ? 7.367 9.766 -0.542 1.00 90.88 98 GLU A CA 1
ATOM 789 C C . GLU A 1 98 ? 6.084 10.035 -1.340 1.00 90.88 98 GLU A C 1
ATOM 791 O O . GLU A 1 98 ? 5.031 10.248 -0.743 1.00 90.88 98 GLU A O 1
ATOM 796 N N . GLU A 1 99 ? 6.123 9.877 -2.667 1.00 91.75 99 GLU A N 1
ATOM 797 C CA . GLU A 1 99 ? 4.943 10.042 -3.532 1.00 91.75 99 GLU A CA 1
ATOM 798 C C . GLU A 1 99 ? 3.829 9.045 -3.173 1.00 91.75 99 GLU A C 1
ATOM 800 O O . GLU A 1 99 ? 2.649 9.392 -3.147 1.00 91.75 99 GLU A O 1
ATOM 805 N N . ALA A 1 100 ? 4.176 7.793 -2.852 1.00 90.94 100 ALA A N 1
ATOM 806 C CA . ALA A 1 100 ? 3.190 6.798 -2.435 1.00 90.94 100 ALA A CA 1
ATOM 807 C C . ALA A 1 100 ? 2.521 7.149 -1.092 1.00 90.94 100 ALA A C 1
ATOM 809 O O . ALA A 1 100 ? 1.350 6.816 -0.886 1.00 90.94 100 ALA A O 1
ATOM 810 N N . VAL A 1 101 ? 3.246 7.796 -0.172 1.00 90.56 101 VAL A N 1
ATOM 811 C CA . VAL A 1 101 ? 2.687 8.306 1.088 1.00 90.56 101 VAL A CA 1
ATOM 812 C C . VAL A 1 101 ? 1.750 9.476 0.814 1.00 90.56 101 VAL A C 1
ATOM 814 O O . VAL A 1 101 ? 0.624 9.436 1.300 1.00 90.56 101 VAL A O 1
ATOM 817 N N . GLU A 1 102 ? 2.147 10.438 -0.017 1.00 92.81 102 GLU A N 1
ATOM 818 C CA . GLU A 1 102 ? 1.305 11.584 -0.389 1.00 92.81 102 GLU A CA 1
ATOM 819 C C . GLU A 1 102 ? 0.001 11.139 -1.067 1.00 92.81 102 GLU A C 1
ATOM 821 O O . GLU A 1 102 ? -1.090 11.541 -0.663 1.00 92.81 102 GLU A O 1
ATOM 826 N N . VAL A 1 103 ? 0.089 10.229 -2.045 1.00 90.44 103 VAL A N 1
ATOM 827 C CA . VAL A 1 103 ? -1.089 9.648 -2.712 1.00 90.44 103 VAL A CA 1
ATOM 828 C C . VAL A 1 103 ? -1.990 8.933 -1.706 1.00 90.44 103 VAL A C 1
ATOM 830 O O . VAL A 1 103 ? -3.216 9.034 -1.775 1.00 90.44 103 VAL A O 1
ATOM 833 N N . ARG A 1 104 ? -1.401 8.197 -0.756 1.00 89.19 104 ARG A N 1
ATOM 834 C CA . ARG A 1 104 ? -2.163 7.520 0.295 1.00 89.19 104 ARG A CA 1
ATOM 835 C C . ARG A 1 104 ? -2.861 8.524 1.209 1.00 89.19 104 ARG A C 1
ATOM 837 O O . ARG A 1 104 ? -4.004 8.266 1.569 1.00 89.19 104 ARG A O 1
ATOM 844 N N . GLU A 1 105 ? -2.192 9.593 1.620 1.00 89.88 105 GLU A N 1
ATOM 845 C CA . GLU A 1 105 ? -2.767 10.628 2.485 1.00 89.88 105 GLU A CA 1
ATOM 846 C C . GLU A 1 105 ? -3.933 11.325 1.786 1.00 89.88 105 GLU A C 1
ATOM 848 O O . GLU A 1 105 ? -5.040 11.299 2.316 1.00 89.88 105 GLU A O 1
ATOM 853 N N . ALA A 1 106 ? -3.747 11.771 0.541 1.00 90.44 106 ALA A N 1
ATOM 854 C CA . ALA A 1 106 ? -4.818 12.363 -0.259 1.00 90.44 106 ALA A CA 1
ATOM 855 C C . ALA A 1 106 ? -6.028 11.421 -0.416 1.00 90.44 106 ALA A C 1
ATOM 857 O O . ALA A 1 106 ? -7.175 11.837 -0.254 1.00 90.44 106 ALA A O 1
ATOM 858 N N . LEU A 1 107 ? -5.786 10.126 -0.664 1.00 86.31 107 LEU A N 1
ATOM 859 C CA . LEU A 1 107 ? -6.848 9.118 -0.746 1.00 86.31 107 LEU A CA 1
ATOM 860 C C . LEU A 1 107 ? -7.570 8.914 0.597 1.00 86.31 107 LEU A C 1
ATOM 862 O O . LEU A 1 107 ? -8.769 8.629 0.616 1.00 86.31 107 LEU A O 1
ATOM 866 N N . MET A 1 108 ? -6.847 8.974 1.720 1.00 81.06 108 MET A N 1
ATOM 867 C CA . MET A 1 108 ? -7.447 8.870 3.053 1.00 81.06 108 MET A CA 1
ATOM 868 C C . MET A 1 108 ? -8.274 10.105 3.392 1.00 81.06 108 MET A C 1
ATOM 870 O O . MET A 1 108 ? -9.341 9.934 3.973 1.00 81.06 108 MET A O 1
ATOM 874 N N . ASP A 1 109 ? -7.840 11.295 2.986 1.00 82.06 109 ASP A N 1
ATOM 875 C CA . ASP A 1 109 ? -8.577 12.540 3.197 1.00 82.06 109 ASP A CA 1
ATOM 876 C C . ASP A 1 109 ? -9.863 12.574 2.363 1.00 82.06 109 ASP A C 1
ATOM 878 O O . ASP A 1 109 ? -10.941 12.826 2.901 1.00 82.06 109 ASP A O 1
ATOM 882 N N . GLU A 1 110 ? -9.787 12.219 1.073 1.00 81.38 110 GLU A N 1
ATOM 883 C CA . GLU A 1 110 ? -10.958 12.134 0.190 1.00 81.38 110 GLU A CA 1
ATOM 884 C C . GLU A 1 110 ? -11.985 11.126 0.726 1.00 81.38 110 GLU A C 1
ATOM 886 O O . GLU A 1 110 ? -13.178 11.419 0.835 1.00 81.38 110 GLU A O 1
ATOM 891 N N . ARG A 1 111 ? -11.525 9.928 1.111 1.00 75.44 111 ARG A N 1
ATOM 892 C CA . ARG A 1 111 ? -12.410 8.902 1.680 1.00 75.44 111 ARG A CA 1
ATOM 893 C C . ARG A 1 111 ? -12.926 9.278 3.062 1.00 75.44 111 ARG A C 1
ATOM 895 O O . ARG A 1 111 ? -14.057 8.925 3.374 1.00 75.44 111 ARG A O 1
ATOM 902 N N . GLY A 1 112 ? -12.110 9.935 3.881 1.00 69.94 112 GLY A N 1
ATOM 903 C CA . GLY A 1 112 ? -12.479 10.400 5.214 1.00 69.94 112 GLY A CA 1
ATOM 904 C C . GLY A 1 112 ? -13.647 11.374 5.146 1.00 69.94 112 GLY A C 1
ATOM 905 O O . GLY A 1 112 ? -14.666 11.119 5.775 1.00 69.94 112 GLY A O 1
ATOM 906 N N . ALA A 1 113 ? -13.549 12.390 4.285 1.00 61.38 113 ALA A N 1
ATOM 907 C CA . ALA A 1 113 ? -14.614 13.370 4.079 1.00 61.38 113 ALA A CA 1
ATOM 908 C C . ALA A 1 113 ? -15.939 12.713 3.648 1.00 61.38 113 ALA A C 1
ATOM 910 O O . ALA A 1 113 ? -16.977 12.955 4.256 1.00 61.38 113 ALA A O 1
ATOM 911 N N . LEU A 1 114 ? -15.896 11.800 2.667 1.00 62.84 114 LEU A N 1
ATOM 912 C CA . LEU A 1 114 ? -17.089 11.062 2.223 1.00 62.84 114 LEU A CA 1
ATOM 913 C C . LEU A 1 114 ? -17.700 10.191 3.333 1.00 62.84 114 LEU A C 1
ATOM 915 O O . LEU A 1 114 ? -18.919 10.023 3.404 1.00 62.84 114 LEU A O 1
ATOM 919 N N . ILE A 1 115 ? -16.856 9.590 4.176 1.00 65.75 115 ILE A N 1
ATOM 920 C CA . ILE A 1 115 ? -17.297 8.771 5.307 1.00 65.75 115 ILE A CA 1
ATOM 921 C C . ILE A 1 115 ? -17.927 9.644 6.391 1.00 65.75 115 ILE A C 1
ATOM 923 O O . ILE A 1 115 ? -18.921 9.217 6.976 1.00 65.75 115 ILE A O 1
ATOM 927 N N . ASP A 1 116 ? -17.368 10.820 6.665 1.00 71.19 116 ASP A N 1
ATOM 928 C CA . ASP A 1 116 ? -17.866 11.744 7.682 1.00 71.19 116 ASP A CA 1
ATOM 929 C C . ASP A 1 116 ? -19.239 12.302 7.295 1.00 71.19 116 ASP A C 1
ATOM 931 O O . ASP A 1 116 ? -20.172 12.146 8.078 1.00 71.19 116 ASP A O 1
ATOM 935 N N . ASP A 1 117 ? -19.424 12.759 6.052 1.00 69.94 117 ASP A N 1
ATOM 936 C CA . ASP A 1 117 ? -20.736 13.193 5.544 1.00 69.94 117 ASP A CA 1
ATOM 937 C C . ASP A 1 117 ? -21.800 12.085 5.677 1.00 69.94 117 ASP A C 1
ATOM 939 O O . ASP A 1 117 ? -22.937 12.312 6.101 1.00 69.94 117 ASP A O 1
ATOM 943 N N . ALA A 1 118 ? -21.429 10.844 5.339 1.00 70.50 118 ALA A N 1
ATOM 944 C CA . ALA A 1 118 ? -22.315 9.690 5.468 1.00 70.50 118 ALA A CA 1
ATOM 945 C C . ALA A 1 118 ? -22.606 9.327 6.935 1.00 70.50 118 ALA A C 1
ATOM 947 O O . ALA A 1 118 ? -23.706 8.865 7.250 1.00 70.50 118 ALA A O 1
ATOM 948 N N . ASN A 1 119 ? -21.635 9.507 7.836 1.00 71.88 119 ASN A N 1
ATOM 949 C CA . ASN A 1 119 ? -21.824 9.283 9.267 1.00 71.88 119 ASN A CA 1
ATOM 950 C C . ASN A 1 119 ? -22.750 10.341 9.870 1.00 71.88 119 ASN A C 1
ATOM 952 O O . ASN A 1 119 ? -23.663 9.960 10.599 1.00 71.88 119 ASN A O 1
ATOM 956 N N . ASP A 1 120 ? -22.559 11.616 9.534 1.00 74.12 120 ASP A N 1
ATOM 957 C CA . ASP A 1 120 ? -23.373 12.731 10.021 1.00 74.12 120 ASP A CA 1
ATOM 958 C C . ASP A 1 120 ? -24.839 12.560 9.601 1.00 74.12 120 ASP A C 1
ATOM 960 O O . ASP A 1 120 ? -25.742 12.652 10.433 1.00 74.12 120 ASP A O 1
ATOM 964 N N . ALA A 1 121 ? -25.085 12.177 8.342 1.00 72.62 121 ALA A N 1
ATOM 965 C CA . ALA A 1 121 ? -26.430 11.872 7.856 1.00 72.62 121 ALA A CA 1
ATOM 966 C C . ALA A 1 121 ? -27.088 10.699 8.611 1.00 72.62 121 ALA A C 1
ATOM 968 O O . ALA A 1 121 ? -28.286 10.723 8.900 1.00 72.62 121 ALA A O 1
ATOM 969 N N . ILE A 1 122 ? -26.324 9.654 8.951 1.00 69.06 122 ILE A N 1
ATOM 970 C CA . ILE A 1 122 ? -26.841 8.527 9.743 1.00 69.06 122 ILE A CA 1
ATOM 971 C C . ILE A 1 122 ? -27.108 8.944 11.189 1.00 69.06 122 ILE A C 1
ATOM 973 O O . ILE A 1 122 ? -28.124 8.526 11.748 1.00 69.06 122 ILE A O 1
ATOM 977 N N . GLU A 1 123 ? -26.226 9.739 11.801 1.00 66.88 123 GLU A N 1
ATOM 978 C CA . GLU A 1 123 ? -26.419 10.264 13.154 1.00 66.88 123 GLU A CA 1
ATOM 979 C C . GLU A 1 123 ? -27.687 11.140 13.208 1.00 66.88 123 GLU A C 1
ATOM 981 O O . GLU A 1 123 ? -28.527 10.914 14.080 1.00 66.88 123 GLU A O 1
ATOM 986 N N . GLU A 1 124 ? -27.918 12.022 12.229 1.00 64.31 124 GLU A N 1
ATOM 987 C CA . GLU A 1 124 ? -29.140 12.834 12.119 1.00 64.31 124 GLU A CA 1
ATOM 988 C C . GLU A 1 124 ? -30.409 11.970 12.007 1.00 64.31 124 GLU A C 1
ATOM 990 O O . GLU A 1 124 ? -31.379 12.168 12.744 1.00 64.31 124 GLU A O 1
ATOM 995 N N . VAL A 1 125 ? -30.403 10.947 11.147 1.00 65.88 125 VAL A N 1
ATOM 996 C CA . VAL A 1 125 ? -31.535 10.013 11.017 1.00 65.88 125 VAL A CA 1
ATOM 997 C C . VAL A 1 125 ? -31.771 9.229 12.313 1.00 65.88 125 VAL A C 1
ATOM 999 O O . VAL A 1 125 ? -32.920 9.041 12.711 1.00 65.88 125 VAL A O 1
ATOM 1002 N N . CYS A 1 126 ? -30.716 8.789 13.006 1.00 55.72 126 CYS A N 1
ATOM 1003 C CA . CYS A 1 126 ? -30.840 8.074 14.281 1.00 55.72 126 CYS A CA 1
ATOM 1004 C C . CYS A 1 126 ? -31.369 8.972 15.409 1.00 55.72 126 CYS A C 1
ATOM 1006 O O . CYS A 1 126 ? -32.123 8.496 16.263 1.00 55.72 126 CYS A O 1
ATOM 1008 N N . HIS A 1 127 ? -30.996 10.254 15.406 1.00 55.94 127 HIS A N 1
ATOM 1009 C CA . HIS A 1 127 ? -31.494 11.251 16.350 1.00 55.94 127 HIS A CA 1
ATOM 1010 C C . HIS A 1 127 ? -32.965 11.602 16.107 1.00 55.94 127 HIS A C 1
ATOM 1012 O O . HIS A 1 127 ? -33.699 11.763 17.072 1.00 55.94 127 HIS A O 1
ATOM 1018 N N . ASN A 1 128 ? -33.414 11.635 14.850 1.00 50.00 128 ASN A N 1
ATOM 1019 C CA . ASN A 1 128 ? -34.805 11.931 14.485 1.00 50.00 128 ASN A CA 1
ATOM 1020 C C . ASN A 1 128 ? -35.778 10.748 14.681 1.00 50.00 128 ASN A C 1
ATOM 1022 O O . ASN A 1 128 ? -36.981 10.892 14.460 1.00 50.00 128 ASN A O 1
ATOM 1026 N N . LEU A 1 129 ? -35.268 9.571 15.055 1.00 47.91 129 LEU A N 1
ATOM 1027 C CA . LEU A 1 129 ? -36.047 8.354 15.321 1.00 47.91 129 LEU A CA 1
ATOM 1028 C C . LEU A 1 129 ? -36.284 8.092 16.824 1.00 47.91 129 LEU A C 1
ATOM 1030 O O . LEU A 1 129 ? -36.844 7.049 17.168 1.00 47.91 129 LEU A O 1
ATOM 1034 N N . HIS A 1 130 ? -35.880 9.018 17.700 1.00 40.12 130 HIS A N 1
ATOM 1035 C CA . HIS A 1 130 ? -36.115 9.007 19.151 1.00 40.12 130 HIS A CA 1
ATOM 1036 C C . HIS A 1 130 ? -36.807 10.299 19.601 1.00 40.12 130 HIS A C 1
ATOM 1038 O O . HIS A 1 130 ? -37.420 10.265 20.692 1.00 40.12 130 HIS A O 1
#

Radius of gyration: 22.21 Å; chains: 1; bounding box: 64×27×53 Å

Secondary structure (DSSP, 8-state):
--S-----TT------TTS---------SSTTS---------PPPPTTS-PPPGGGSPP-BHHHHHHHHTTSTTGGGS-HHHHHHHHHH--SSSBPHHHHHHHHHHHHHHHHHHHHHHHHHHHHHHHTT-

Organism: Aspergillus oryzae (NCBI:txid5062)

InterPro domains:
  IPR025340 Protein of unknown function DUF4246 [PTHR33119] (2-127)
  IPR049192 Domain of unknown function DUF4246, C-terminal [PF14033] (2-68)

Sequence (130 aa):
MLGSVLTKPGRLLAFPNALQHRVQSFKLADATKSGHRKILAIFLVDPYIRILSTANVPPQRKDWWTEEVRKVPPLRSLPLELFNMIIDEVRDFPLSLEEAVEVREALMDERGALIDDANDAIEEVCHNLH

pLDDT: mean 85.19, std 11.34, range [40.12, 96.5]

Foldseek 3Di:
DPDDDDDDPPDDDDDDPPDQDDDDDDDDPDNVDDDDDDDDDDDDDDPVDDDDDPVPPQDLELVSNLVVVCVDPPNVVDDPVVNVVVSVPDPDTSDYPVRVVVVVVVVCVVVVVVSVVVVVVVVVVVVVVD